Protein AF-A0A4R2CVS0-F1 (afdb_monomer_lite)

pLDDT: mean 87.55, std 14.12, range [41.47, 97.56]

Structure (mmCIF, N/CA/C/O backbone):
data_AF-A0A4R2CVS0-F1
#
_entry.id   AF-A0A4R2CVS0-F1
#
loop_
_atom_site.group_PDB
_atom_site.id
_atom_site.type_symbol
_atom_site.label_atom_id
_atom_site.label_alt_id
_atom_site.label_comp_id
_atom_site.label_asym_id
_atom_site.label_entity_id
_atom_site.label_seq_id
_atom_site.pdbx_PDB_ins_code
_atom_site.Cartn_x
_atom_site.Cartn_y
_atom_site.Cartn_z
_atom_site.occupancy
_atom_site.B_iso_or_equiv
_atom_site.auth_seq_id
_atom_site.auth_comp_id
_atom_site.auth_asym_id
_atom_site.auth_atom_id
_atom_site.pdbx_PDB_model_num
ATOM 1 N N . MET A 1 1 ? 14.138 -1.017 -18.845 1.00 57.66 1 MET A N 1
ATOM 2 C CA . MET A 1 1 ? 12.852 -0.292 -18.892 1.00 57.66 1 MET A CA 1
ATOM 3 C C . MET A 1 1 ? 13.148 1.171 -19.142 1.00 57.66 1 MET A C 1
ATOM 5 O O . MET A 1 1 ? 14.097 1.671 -18.562 1.00 57.66 1 MET A O 1
ATOM 9 N N . ASP A 1 2 ? 12.375 1.812 -20.011 1.00 79.81 2 ASP A N 1
ATOM 10 C CA . ASP A 1 2 ? 12.323 3.274 -20.127 1.00 79.81 2 ASP A CA 1
ATOM 11 C C . ASP A 1 2 ? 11.803 3.861 -18.799 1.00 79.81 2 ASP A C 1
ATOM 13 O O . ASP A 1 2 ? 10.844 3.312 -18.245 1.00 79.81 2 ASP A O 1
ATOM 17 N N . ASP A 1 3 ? 12.430 4.914 -18.266 1.00 76.62 3 ASP A N 1
ATOM 18 C CA . ASP A 1 3 ? 12.113 5.477 -16.940 1.00 76.62 3 ASP A CA 1
ATOM 19 C C . ASP A 1 3 ? 10.627 5.857 -16.832 1.00 76.62 3 ASP A C 1
ATOM 21 O O . ASP A 1 3 ? 9.984 5.600 -15.814 1.00 76.62 3 ASP A O 1
ATOM 25 N N . SER A 1 4 ? 10.031 6.339 -17.927 1.00 82.00 4 SER A N 1
ATOM 26 C CA . SER A 1 4 ? 8.599 6.648 -17.998 1.00 82.00 4 SER A CA 1
ATOM 27 C C . SER A 1 4 ? 7.696 5.414 -17.862 1.00 82.00 4 SER A C 1
ATOM 29 O O . SER A 1 4 ? 6.598 5.502 -17.313 1.00 82.00 4 SER A O 1
ATOM 31 N N . ARG A 1 5 ? 8.141 4.234 -18.322 1.00 84.56 5 ARG A N 1
ATOM 32 C CA . ARG A 1 5 ? 7.394 2.974 -18.142 1.00 84.56 5 ARG A CA 1
ATOM 33 C C . ARG A 1 5 ? 7.457 2.494 -16.694 1.00 84.56 5 ARG A C 1
ATOM 35 O O . ARG A 1 5 ? 6.465 1.967 -16.192 1.00 84.56 5 ARG A O 1
ATOM 42 N N . LEU A 1 6 ? 8.603 2.669 -16.032 1.00 83.88 6 LEU A N 1
ATOM 43 C CA . LEU A 1 6 ? 8.763 2.322 -14.621 1.00 83.88 6 LEU A CA 1
ATOM 44 C C . LEU A 1 6 ? 7.926 3.240 -13.726 1.00 83.88 6 LEU A C 1
ATOM 46 O O . LEU A 1 6 ? 7.263 2.753 -12.813 1.00 83.88 6 LEU A O 1
ATOM 50 N N . GLU A 1 7 ? 7.926 4.543 -14.007 1.00 87.94 7 GLU A N 1
ATOM 51 C CA . GLU A 1 7 ? 7.107 5.526 -13.297 1.00 87.94 7 GLU A CA 1
ATOM 52 C C . GLU A 1 7 ? 5.613 5.203 -13.426 1.00 87.94 7 GLU A C 1
ATOM 54 O O . GLU A 1 7 ? 4.921 5.109 -12.412 1.00 87.94 7 GLU A O 1
ATOM 59 N N . GLY A 1 8 ? 5.133 4.926 -14.645 1.00 92.06 8 GLY A N 1
ATOM 60 C CA . GLY A 1 8 ? 3.743 4.522 -14.874 1.00 92.06 8 GLY A CA 1
ATOM 61 C C . GLY A 1 8 ? 3.355 3.270 -14.082 1.00 92.06 8 GLY A C 1
ATOM 62 O O . GLY A 1 8 ? 2.368 3.280 -13.349 1.00 92.06 8 GLY A O 1
ATOM 63 N N . TRP A 1 9 ? 4.183 2.222 -14.137 1.00 91.56 9 TRP A N 1
ATOM 64 C CA . TRP A 1 9 ? 3.965 1.008 -13.345 1.00 91.56 9 TRP A CA 1
ATOM 65 C C . TRP A 1 9 ? 3.956 1.287 -11.834 1.00 91.56 9 TRP A C 1
ATOM 67 O O . TRP A 1 9 ? 3.116 0.750 -11.109 1.00 91.56 9 TRP A O 1
ATOM 77 N N . ALA A 1 10 ? 4.868 2.132 -11.347 1.00 91.62 10 ALA A N 1
ATOM 78 C CA . ALA A 1 10 ? 4.958 2.473 -9.932 1.00 91.62 10 ALA A CA 1
ATOM 79 C C . ALA 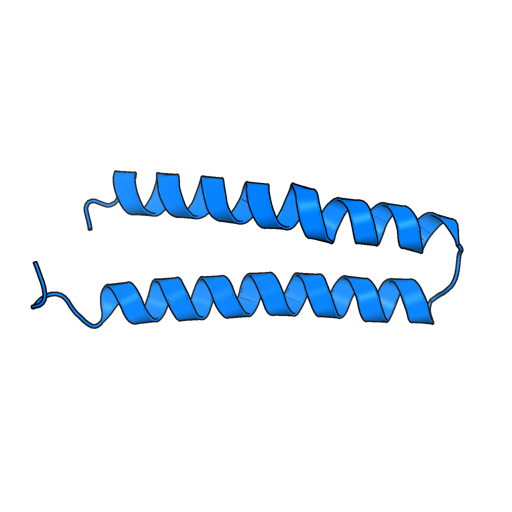A 1 10 ? 3.712 3.236 -9.458 1.00 91.62 10 ALA A C 1
ATOM 81 O O . ALA A 1 10 ? 3.188 2.940 -8.381 1.00 91.62 10 ALA A O 1
ATOM 82 N N . CYS A 1 11 ? 3.206 4.168 -10.271 1.00 94.88 11 CYS A N 1
ATOM 83 C CA . CYS A 1 11 ? 1.952 4.876 -10.026 1.00 94.88 11 CYS A CA 1
ATOM 84 C C . CYS A 1 11 ? 0.760 3.913 -9.972 1.00 94.88 11 CYS A C 1
ATOM 86 O O . CYS A 1 11 ? 0.004 3.938 -8.996 1.00 94.88 11 CYS A O 1
ATOM 88 N N . ASP A 1 12 ? 0.633 3.023 -10.958 1.00 95.69 12 ASP A N 1
ATOM 89 C CA . ASP A 1 12 ? -0.443 2.028 -11.005 1.00 95.69 12 ASP A CA 1
ATOM 90 C C . ASP A 1 12 ? -0.405 1.107 -9.777 1.00 95.69 12 ASP A C 1
ATOM 92 O O . ASP A 1 12 ? -1.431 0.871 -9.128 1.00 95.69 12 ASP A O 1
ATOM 96 N N . LYS A 1 13 ? 0.788 0.637 -9.385 1.00 95.75 13 LYS A N 1
ATOM 97 C CA . LYS A 1 13 ? 0.962 -0.189 -8.183 1.00 95.75 13 LYS A CA 1
ATOM 98 C C . LYS A 1 13 ? 0.642 0.553 -6.898 1.00 95.75 13 LYS A C 1
ATOM 100 O O . LYS A 1 13 ? -0.036 -0.002 -6.029 1.00 95.75 13 LYS A O 1
ATOM 105 N N . ALA A 1 14 ? 1.090 1.796 -6.761 1.00 95.44 14 ALA A N 1
ATOM 106 C CA . ALA A 1 14 ? 0.759 2.615 -5.603 1.00 95.44 14 ALA A CA 1
ATOM 107 C C . ALA A 1 14 ? -0.761 2.811 -5.486 1.00 95.44 14 ALA A C 1
ATOM 109 O O . ALA A 1 14 ? -1.322 2.655 -4.397 1.00 95.44 14 ALA A O 1
ATOM 110 N N . GLN A 1 15 ? -1.440 3.072 -6.607 1.00 96.69 15 GLN A N 1
ATOM 111 C CA . GLN A 1 15 ? -2.891 3.212 -6.650 1.00 96.69 15 GLN A CA 1
ATOM 112 C C . GLN A 1 15 ? -3.600 1.905 -6.269 1.00 96.69 15 GLN A C 1
ATOM 114 O O . GLN A 1 15 ? -4.505 1.932 -5.436 1.00 96.69 15 GLN A O 1
ATOM 119 N N . GLU A 1 16 ? -3.171 0.756 -6.798 1.00 96.75 16 GLU A N 1
ATOM 120 C CA . GLU A 1 16 ? -3.716 -0.560 -6.430 1.00 96.75 16 GLU A CA 1
ATOM 121 C C . GLU A 1 16 ? -3.629 -0.801 -4.910 1.00 96.75 16 GLU A C 1
ATOM 123 O O . GLU A 1 16 ? -4.621 -1.167 -4.268 1.00 96.75 16 GLU A O 1
ATOM 128 N N . ILE A 1 17 ? -2.458 -0.548 -4.312 1.00 96.75 17 ILE A N 1
ATOM 129 C CA . ILE A 1 17 ? -2.226 -0.727 -2.871 1.00 96.75 17 ILE A CA 1
ATOM 130 C C . ILE A 1 17 ? -3.098 0.233 -2.056 1.00 96.75 17 ILE A C 1
ATOM 132 O O . ILE A 1 17 ? -3.695 -0.185 -1.062 1.00 96.75 17 ILE A O 1
ATOM 136 N N . MET A 1 18 ? -3.218 1.498 -2.468 1.00 94.81 18 MET A N 1
ATOM 137 C CA . MET A 1 18 ? -4.077 2.476 -1.789 1.00 94.81 18 MET A CA 1
ATOM 138 C C . MET A 1 18 ? -5.551 2.080 -1.839 1.00 94.81 18 MET A C 1
ATOM 140 O O . MET A 1 18 ? -6.237 2.109 -0.814 1.00 94.81 18 MET A O 1
ATOM 144 N N . LEU A 1 19 ? -6.034 1.651 -3.005 1.00 96.06 19 LEU A N 1
ATOM 145 C CA . LEU A 1 19 ? -7.425 1.246 -3.182 1.00 96.06 19 LEU A CA 1
ATOM 146 C C . LEU A 1 19 ? -7.760 -0.040 -2.408 1.00 96.06 19 LEU A C 1
ATOM 148 O O . LEU A 1 19 ? -8.873 -0.189 -1.905 1.00 96.06 19 LEU A O 1
ATOM 152 N N . ARG A 1 20 ? -6.815 -0.976 -2.276 1.00 95.31 20 ARG A N 1
ATOM 153 C CA . ARG A 1 20 ? -7.065 -2.239 -1.569 1.00 95.31 20 ARG A CA 1
ATOM 154 C C . ARG A 1 20 ? -6.771 -2.149 -0.077 1.00 95.31 20 ARG A C 1
ATOM 156 O O . ARG A 1 20 ? -7.651 -2.405 0.744 1.00 95.31 20 ARG A O 1
ATOM 163 N N . GLU A 1 21 ? -5.542 -1.804 0.282 1.00 96.69 21 GLU A N 1
ATOM 164 C CA . GLU A 1 21 ? -5.076 -1.834 1.669 1.00 96.69 21 GLU A CA 1
ATOM 165 C C . GLU A 1 21 ? -5.398 -0.530 2.406 1.00 96.69 21 GLU A C 1
ATOM 167 O O . GLU A 1 21 ? -5.804 -0.572 3.568 1.00 96.69 21 GLU A O 1
ATOM 172 N N . GLY A 1 22 ? -5.343 0.618 1.722 1.00 93.75 22 GLY A N 1
ATOM 173 C CA . GLY A 1 22 ? -5.725 1.911 2.303 1.00 93.75 22 GLY A CA 1
ATOM 174 C C . GLY A 1 22 ? -7.193 1.945 2.743 1.00 93.75 22 GLY A C 1
ATOM 175 O O . GLY A 1 22 ? -7.498 2.312 3.878 1.00 93.75 22 GLY A O 1
ATOM 176 N N . PHE A 1 23 ? -8.120 1.454 1.912 1.00 94.62 23 PHE A N 1
ATOM 177 C CA . PHE A 1 23 ? -9.533 1.339 2.306 1.00 94.62 23 PHE A CA 1
ATOM 178 C C . PHE A 1 23 ? -9.767 0.354 3.453 1.00 94.62 23 PHE A C 1
ATOM 180 O O . PHE A 1 23 ? -10.666 0.565 4.271 1.00 94.62 23 PHE A O 1
ATOM 187 N N . ARG A 1 24 ? -8.998 -0.739 3.527 1.00 94.38 24 ARG A N 1
ATOM 188 C CA . ARG A 1 24 ? -9.062 -1.660 4.672 1.00 94.38 24 ARG A CA 1
ATOM 189 C C . ARG A 1 24 ? -8.612 -0.964 5.948 1.00 94.38 24 ARG A C 1
ATOM 191 O O . ARG A 1 24 ? -9.304 -1.095 6.951 1.00 94.38 24 ARG A O 1
ATOM 198 N N . LEU A 1 25 ? -7.529 -0.189 5.890 1.00 94.25 25 LEU A N 1
ATOM 199 C CA . LEU A 1 25 ? -7.009 0.548 7.039 1.00 94.25 25 LEU A CA 1
ATOM 200 C C . LEU A 1 25 ? -7.995 1.613 7.532 1.00 94.25 25 LEU A C 1
ATOM 202 O O . LEU A 1 25 ? -8.261 1.708 8.726 1.00 94.25 25 LEU A O 1
ATOM 206 N N . ILE A 1 26 ? -8.612 2.368 6.619 1.00 94.44 26 ILE A N 1
ATOM 207 C CA . ILE A 1 26 ? -9.666 3.333 6.976 1.00 94.44 26 ILE A CA 1
ATOM 208 C C . ILE A 1 26 ? -10.841 2.620 7.657 1.00 94.44 26 ILE A C 1
ATOM 210 O O . ILE A 1 26 ? -11.408 3.124 8.626 1.00 94.44 26 ILE A O 1
ATOM 214 N N . ARG A 1 27 ? -11.217 1.431 7.173 1.00 93.06 27 ARG A N 1
ATOM 215 C CA . ARG A 1 27 ? -12.301 0.643 7.768 1.00 93.06 27 ARG A CA 1
ATOM 216 C C . ARG A 1 27 ? -11.936 0.109 9.154 1.00 93.06 27 ARG A C 1
ATOM 218 O O . ARG A 1 27 ? -12.786 0.184 10.033 1.00 93.06 27 ARG A O 1
ATOM 225 N N . SER A 1 28 ? -10.714 -0.382 9.365 1.00 92.88 28 SER A N 1
ATOM 226 C CA . SER A 1 28 ? -10.275 -0.858 10.685 1.00 92.88 28 SER A CA 1
ATOM 227 C C . SER A 1 28 ? -10.126 0.284 11.688 1.00 92.88 28 SER A C 1
ATOM 229 O O . SER A 1 28 ? -10.477 0.127 12.850 1.00 92.88 28 SER A O 1
ATOM 231 N N . ALA A 1 29 ? -9.749 1.487 11.250 1.00 92.19 29 ALA A N 1
ATOM 232 C CA . ALA A 1 29 ? -9.754 2.659 12.124 1.00 92.19 29 ALA A CA 1
ATOM 233 C C . ALA A 1 29 ? -11.151 2.969 12.704 1.00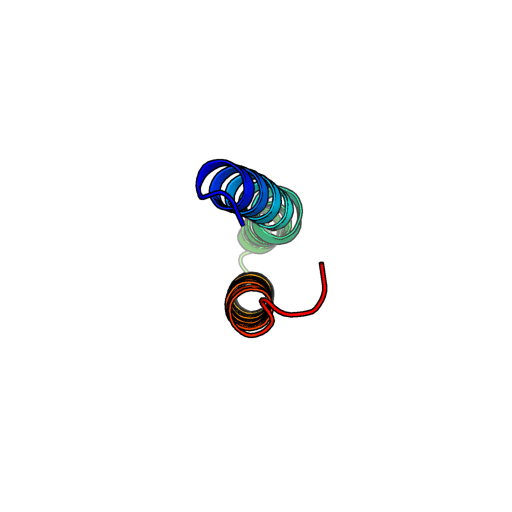 92.19 29 ALA A C 1
ATOM 235 O O . ALA A 1 29 ? -11.257 3.466 13.823 1.00 92.19 29 ALA A O 1
ATOM 236 N N . ARG A 1 30 ? -12.234 2.629 11.986 1.00 92.50 30 ARG A N 1
ATOM 237 C CA . ARG A 1 30 ? -13.615 2.831 12.463 1.00 92.50 30 ARG A CA 1
ATOM 238 C C . ARG A 1 30 ? -14.041 1.857 13.560 1.00 92.50 30 ARG A C 1
ATOM 240 O O . ARG A 1 30 ? -14.988 2.173 14.272 1.00 92.50 30 ARG A O 1
ATOM 247 N N . SER A 1 31 ? -13.399 0.694 13.684 1.00 89.62 31 SER A N 1
ATOM 248 C CA . SER A 1 31 ? -13.692 -0.241 14.778 1.00 89.62 31 SER A CA 1
ATOM 249 C C . SER A 1 31 ? -13.068 0.211 16.101 1.00 89.62 31 SER A C 1
ATOM 251 O O . SER A 1 31 ? -13.499 -0.228 17.163 1.00 89.62 31 SER A O 1
ATOM 253 N N . GLY A 1 32 ? -12.054 1.087 16.049 1.00 83.69 32 GLY A N 1
ATOM 254 C CA . GLY A 1 32 ? -11.303 1.542 17.220 1.00 83.69 32 GLY A CA 1
ATOM 255 C C . GLY A 1 32 ? -10.380 0.475 17.822 1.00 83.69 32 GLY A C 1
ATOM 256 O O . GLY A 1 32 ? -9.762 0.715 18.858 1.00 83.69 32 GLY A O 1
ATOM 257 N N . SER A 1 33 ? -10.260 -0.700 17.194 1.00 93.56 33 SER A N 1
ATOM 258 C CA . SER A 1 33 ? -9.386 -1.776 17.660 1.00 93.56 33 SER A CA 1
ATOM 259 C C . SER A 1 33 ? -7.943 -1.533 17.222 1.00 93.56 33 SER A C 1
ATOM 261 O O . SER A 1 33 ? -7.595 -1.665 16.048 1.00 93.56 33 SER A O 1
ATOM 263 N N . ASN A 1 34 ? -7.062 -1.239 18.181 1.00 94.38 34 ASN A N 1
ATOM 264 C CA . ASN A 1 34 ? -5.627 -1.085 17.916 1.00 94.38 34 ASN A CA 1
ATOM 265 C C . ASN A 1 34 ? -5.001 -2.343 17.297 1.00 94.38 34 ASN A C 1
ATOM 267 O O . ASN A 1 34 ? -4.077 -2.235 16.490 1.00 94.38 34 ASN A O 1
ATOM 271 N N . THR A 1 35 ? -5.508 -3.528 17.647 1.00 95.62 35 THR A N 1
ATOM 272 C CA . THR A 1 35 ? -5.061 -4.793 17.053 1.00 95.62 35 THR A CA 1
ATOM 273 C C . THR A 1 35 ? -5.400 -4.838 15.566 1.00 95.62 35 THR A C 1
ATOM 275 O O . THR A 1 35 ? -4.505 -5.053 14.752 1.00 95.62 35 THR A O 1
ATOM 278 N N . GLU A 1 36 ? -6.644 -4.533 15.189 1.00 95.06 36 GLU A N 1
ATOM 279 C CA . GLU A 1 36 ? -7.069 -4.544 13.782 1.00 95.06 36 GLU A CA 1
ATOM 280 C C . GLU A 1 36 ? -6.354 -3.470 12.954 1.00 95.06 36 GLU A C 1
ATOM 282 O O . GLU A 1 36 ? -5.956 -3.717 11.811 1.00 95.06 36 GLU A O 1
ATOM 287 N N . ILE A 1 37 ? -6.142 -2.282 13.528 1.00 95.62 37 ILE A N 1
ATOM 288 C CA . ILE A 1 37 ? -5.375 -1.206 12.886 1.00 95.62 37 ILE A CA 1
ATOM 289 C C . ILE A 1 37 ? -3.942 -1.677 12.621 1.00 95.62 37 ILE A C 1
ATOM 291 O O . ILE A 1 37 ? -3.437 -1.522 11.505 1.00 95.62 37 ILE A O 1
ATOM 295 N N . ARG A 1 38 ? -3.291 -2.294 13.615 1.00 96.50 38 ARG A N 1
ATOM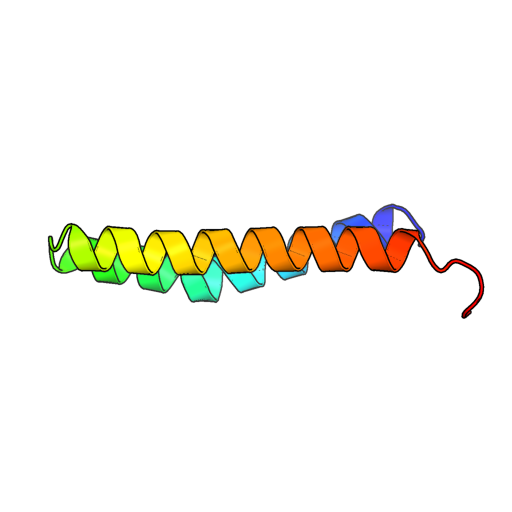 296 C CA . ARG A 1 38 ? -1.921 -2.805 13.494 1.00 96.50 38 ARG A CA 1
ATOM 297 C C . ARG A 1 38 ? -1.813 -3.906 12.444 1.00 96.50 38 ARG A C 1
ATOM 299 O O . ARG A 1 38 ? -0.910 -3.857 11.612 1.00 96.50 38 ARG A O 1
ATOM 306 N N . GLU A 1 39 ? -2.716 -4.878 12.467 1.00 96.19 39 GLU A N 1
ATOM 307 C CA . GLU A 1 39 ? -2.743 -5.975 11.495 1.00 96.19 39 GLU A CA 1
ATOM 308 C C . GLU A 1 39 ? -2.948 -5.454 10.073 1.00 96.19 39 GLU A C 1
ATOM 310 O O . GLU A 1 39 ? -2.205 -5.816 9.160 1.00 96.19 39 GLU A O 1
ATOM 315 N N . THR A 1 40 ? -3.893 -4.532 9.892 1.00 96.00 40 THR A N 1
ATOM 316 C CA . THR A 1 40 ? -4.180 -3.961 8.572 1.00 96.00 40 THR A CA 1
ATOM 317 C C . THR A 1 40 ? -3.019 -3.109 8.057 1.00 96.00 40 THR A C 1
ATOM 319 O O . THR A 1 40 ? -2.648 -3.198 6.887 1.00 96.00 40 THR A O 1
ATOM 322 N N . THR A 1 41 ? -2.380 -2.336 8.939 1.00 95.69 41 THR A N 1
ATOM 323 C CA . THR A 1 41 ? -1.169 -1.567 8.610 1.00 95.69 41 THR A CA 1
ATOM 324 C C . THR A 1 41 ? -0.028 -2.492 8.186 1.00 95.69 41 THR A C 1
ATOM 326 O O . THR A 1 41 ? 0.679 -2.209 7.220 1.00 95.69 41 THR A O 1
ATOM 329 N N . LEU A 1 42 ? 0.136 -3.632 8.864 1.00 97.56 42 LEU A N 1
ATOM 330 C CA . LEU A 1 42 ? 1.159 -4.616 8.520 1.00 97.56 42 LEU A CA 1
ATOM 331 C C . LEU A 1 42 ? 0.924 -5.232 7.133 1.00 97.56 42 LEU A C 1
ATOM 333 O O . LEU A 1 42 ? 1.885 -5.439 6.392 1.00 97.56 42 LEU A O 1
ATOM 337 N N . LEU A 1 43 ? -0.330 -5.507 6.761 1.00 96.31 43 LEU A N 1
ATOM 338 C CA . LEU A 1 43 ? -0.672 -5.987 5.417 1.00 96.31 43 LEU A CA 1
ATOM 339 C C . LEU A 1 43 ? -0.307 -4.960 4.340 1.00 96.31 43 LEU A C 1
ATOM 341 O O . LEU A 1 43 ? 0.329 -5.316 3.348 1.00 96.31 43 LEU A O 1
ATOM 345 N N . MET A 1 44 ? -0.631 -3.687 4.571 1.00 96.81 44 MET A N 1
ATOM 346 C CA . MET A 1 44 ? -0.254 -2.596 3.673 1.00 96.81 44 MET A CA 1
ATOM 347 C C . MET A 1 44 ? 1.269 -2.481 3.522 1.00 96.81 44 MET A C 1
ATOM 349 O O . MET A 1 44 ? 1.778 -2.441 2.402 1.00 96.81 44 MET A O 1
ATOM 353 N N . ALA A 1 45 ? 2.011 -2.505 4.633 1.00 97.25 45 ALA A N 1
ATOM 354 C CA . ALA A 1 45 ? 3.472 -2.450 4.615 1.00 97.25 45 ALA A CA 1
ATOM 355 C C . ALA A 1 45 ? 4.092 -3.630 3.843 1.00 97.25 45 ALA A C 1
ATOM 357 O O . ALA A 1 45 ? 5.042 -3.444 3.083 1.00 97.25 45 ALA A O 1
ATOM 358 N N . ARG A 1 46 ? 3.530 -4.839 3.982 1.00 97.50 46 ARG A N 1
ATOM 359 C CA . ARG A 1 46 ? 3.963 -6.023 3.221 1.00 97.50 46 ARG A CA 1
ATOM 360 C C . ARG A 1 46 ? 3.719 -5.872 1.722 1.00 97.50 46 ARG A C 1
ATOM 362 O O . ARG A 1 46 ? 4.590 -6.245 0.945 1.00 97.50 46 ARG A O 1
ATOM 369 N N . ALA A 1 47 ? 2.579 -5.315 1.314 1.00 96.69 47 ALA A N 1
ATOM 370 C CA . ALA A 1 47 ? 2.281 -5.076 -0.099 1.00 96.69 47 ALA A CA 1
ATOM 371 C C . ALA A 1 47 ? 3.266 -4.076 -0.733 1.00 96.69 47 ALA A C 1
ATOM 373 O O . ALA A 1 47 ? 3.752 -4.300 -1.844 1.00 96.69 47 ALA A O 1
ATOM 374 N N . ILE A 1 48 ? 3.621 -3.017 0.004 1.00 95.50 48 ILE A N 1
ATOM 375 C CA . ILE A 1 48 ? 4.646 -2.052 -0.415 1.00 95.50 48 ILE A CA 1
ATOM 376 C C . ILE A 1 48 ? 6.006 -2.747 -0.544 1.00 95.50 48 ILE A C 1
ATOM 378 O O . ILE A 1 48 ? 6.644 -2.660 -1.590 1.00 95.50 48 ILE A O 1
ATOM 382 N N . ALA A 1 49 ? 6.431 -3.486 0.485 1.00 96.75 49 ALA A N 1
ATOM 383 C CA . ALA A 1 49 ? 7.710 -4.192 0.472 1.00 96.75 49 ALA A CA 1
ATOM 384 C C . ALA A 1 49 ? 7.809 -5.205 -0.682 1.00 96.75 49 ALA A C 1
ATOM 386 O O . ALA A 1 49 ? 8.832 -5.260 -1.359 1.00 96.75 49 ALA A O 1
ATOM 387 N N . ALA A 1 50 ? 6.742 -5.964 -0.948 1.00 95.25 50 ALA A N 1
ATOM 388 C CA . ALA A 1 50 ? 6.687 -6.898 -2.070 1.00 95.25 50 ALA A CA 1
ATOM 389 C C . ALA A 1 50 ? 6.848 -6.183 -3.422 1.00 95.25 50 ALA A C 1
ATOM 391 O O . ALA A 1 50 ? 7.625 -6.639 -4.257 1.00 95.25 50 ALA A O 1
ATOM 392 N N . SER A 1 51 ? 6.191 -5.033 -3.599 1.00 94.12 51 SER A N 1
ATOM 393 C CA . SER A 1 51 ? 6.290 -4.236 -4.831 1.00 94.12 51 SER A CA 1
ATOM 394 C C . SER A 1 51 ? 7.702 -3.675 -5.036 1.00 94.12 51 SER A C 1
ATOM 396 O O . SER A 1 51 ? 8.219 -3.678 -6.148 1.00 94.12 51 SER A O 1
ATOM 398 N N . LEU A 1 52 ? 8.383 -3.260 -3.962 1.00 92.56 52 LEU A N 1
ATOM 399 C CA . LEU A 1 52 ? 9.786 -2.833 -4.033 1.00 92.56 52 LEU A CA 1
ATOM 400 C C . LEU A 1 52 ? 10.722 -3.985 -4.425 1.00 92.56 52 LEU A C 1
ATOM 402 O O . LEU A 1 52 ? 11.647 -3.792 -5.215 1.00 92.56 52 LEU A O 1
ATOM 406 N N . VAL A 1 53 ? 10.484 -5.190 -3.899 1.00 93.38 53 VAL A N 1
ATOM 407 C CA . VAL A 1 53 ? 11.256 -6.382 -4.276 1.00 93.38 53 VAL A CA 1
ATOM 408 C C . VAL A 1 53 ? 11.037 -6.721 -5.750 1.00 93.38 53 VAL A C 1
ATOM 410 O O . VAL A 1 53 ? 12.023 -6.933 -6.457 1.00 93.38 53 VAL A O 1
ATOM 413 N N . GLU A 1 54 ? 9.789 -6.711 -6.222 1.00 89.69 54 GLU A N 1
ATOM 414 C CA . GLU A 1 54 ? 9.428 -6.923 -7.630 1.00 89.69 54 GLU A CA 1
ATOM 415 C C . GLU A 1 54 ? 10.149 -5.923 -8.545 1.00 89.69 54 GLU A C 1
ATOM 417 O O . GLU A 1 54 ? 10.849 -6.331 -9.476 1.00 89.69 54 GLU A O 1
ATOM 422 N N . ALA A 1 55 ? 10.094 -4.630 -8.209 1.00 87.00 55 ALA A N 1
ATOM 423 C CA . ALA A 1 55 ? 10.815 -3.588 -8.932 1.00 87.00 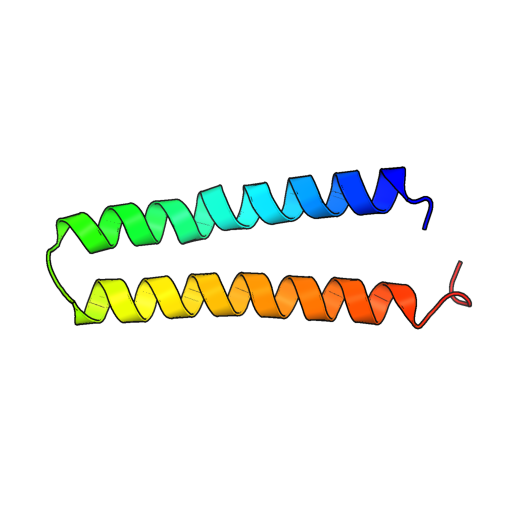55 ALA A CA 1
ATOM 424 C C . ALA A 1 55 ? 12.326 -3.866 -8.966 1.00 87.00 55 ALA A C 1
ATOM 426 O O . ALA A 1 55 ? 12.953 -3.814 -10.024 1.00 87.00 55 ALA A O 1
ATOM 427 N N . SER A 1 56 ? 12.922 -4.230 -7.825 1.00 85.06 56 SER A N 1
ATOM 428 C CA . SER A 1 56 ? 14.358 -4.529 -7.731 1.00 85.06 56 SER A CA 1
ATOM 429 C C . SER A 1 56 ? 14.784 -5.776 -8.522 1.00 85.06 56 SER A C 1
ATOM 431 O O . SER A 1 56 ? 15.947 -5.897 -8.913 1.00 85.06 56 SER A O 1
ATOM 433 N N . ALA A 1 57 ? 13.873 -6.733 -8.722 1.00 82.12 57 ALA A N 1
ATOM 434 C CA . ALA A 1 57 ? 14.125 -7.952 -9.483 1.00 82.12 57 ALA A CA 1
ATOM 435 C C . ALA A 1 57 ? 14.037 -7.689 -10.991 1.00 82.12 57 ALA A C 1
ATOM 437 O O . ALA A 1 57 ? 14.903 -8.147 -11.735 1.00 82.12 57 ALA A O 1
ATOM 438 N N . ALA A 1 58 ? 13.066 -6.879 -11.426 1.00 73.00 58 ALA A N 1
ATOM 439 C CA . ALA A 1 58 ? 12.931 -6.450 -12.818 1.00 73.00 58 ALA A CA 1
ATOM 440 C C . ALA A 1 58 ? 14.176 -5.696 -13.327 1.00 73.00 58 ALA A C 1
ATOM 442 O O . ALA A 1 58 ? 14.566 -5.848 -14.480 1.00 73.00 58 ALA A O 1
ATOM 443 N N . HIS A 1 59 ? 14.861 -4.951 -12.452 1.00 66.12 59 HIS A N 1
ATOM 444 C CA . HIS A 1 59 ? 16.109 -4.254 -12.790 1.00 66.12 59 HIS A CA 1
ATOM 445 C C . HIS A 1 59 ? 17.330 -5.177 -12.931 1.00 66.12 59 HIS A C 1
ATOM 447 O O . HIS A 1 59 ? 18.330 -4.777 -13.522 1.00 66.12 59 HIS A O 1
ATOM 453 N N . ARG A 1 60 ? 17.287 -6.401 -12.388 1.00 60.91 60 ARG A N 1
ATOM 454 C CA . ARG A 1 60 ? 18.432 -7.329 -12.392 1.00 60.91 60 ARG A CA 1
ATOM 455 C C . ARG A 1 60 ? 18.498 -8.246 -13.609 1.00 60.91 60 ARG A C 1
ATOM 457 O O . ARG A 1 60 ? 19.529 -8.885 -13.790 1.00 60.91 60 ARG A O 1
ATOM 464 N N . ASN A 1 61 ? 17.456 -8.305 -14.440 1.00 51.34 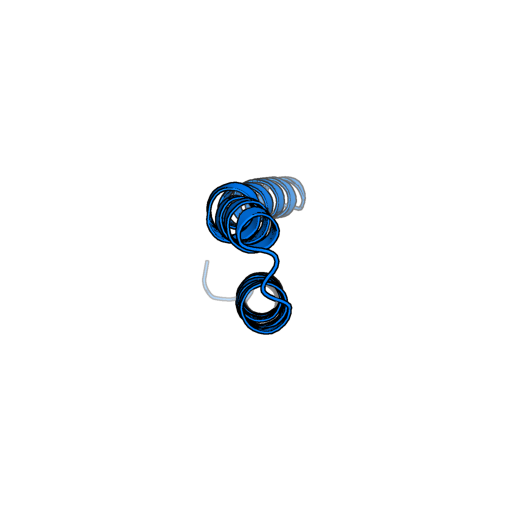61 ASN A N 1
ATOM 465 C CA . ASN A 1 61 ? 17.434 -9.181 -15.611 1.00 51.34 61 ASN A CA 1
ATOM 466 C C . ASN A 1 61 ? 17.225 -8.406 -16.929 1.00 51.34 61 ASN A C 1
ATOM 468 O 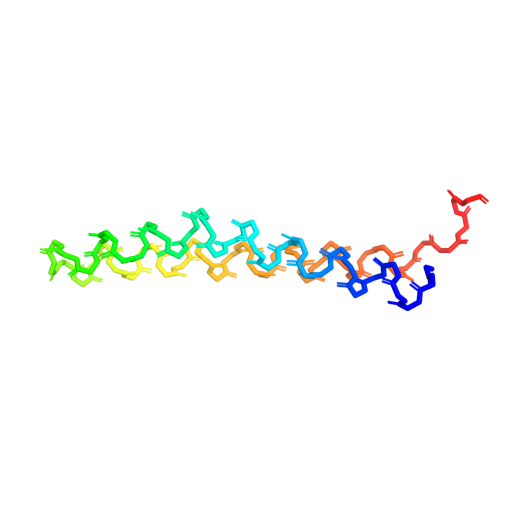O . ASN A 1 61 ? 16.137 -8.445 -17.496 1.00 51.34 61 ASN A O 1
ATOM 472 N N . PRO A 1 62 ? 18.254 -7.704 -17.439 1.00 52.75 62 PRO A N 1
ATOM 473 C CA . PRO A 1 62 ? 18.193 -7.023 -18.734 1.00 52.75 62 PRO A CA 1
ATOM 474 C C . PRO A 1 62 ? 18.354 -7.958 -19.953 1.00 52.75 62 PRO A C 1
ATOM 476 O O . PRO A 1 62 ? 18.383 -7.467 -21.073 1.00 52.75 62 PRO A O 1
ATOM 479 N N . ALA A 1 63 ? 18.485 -9.280 -19.770 1.00 47.53 63 ALA A N 1
ATOM 480 C CA . ALA A 1 63 ? 18.787 -10.246 -20.840 1.00 47.53 63 ALA A CA 1
ATOM 481 C C . ALA A 1 63 ? 17.593 -11.132 -21.265 1.00 47.53 63 ALA A C 1
ATOM 483 O O . ALA A 1 63 ? 17.796 -12.197 -21.842 1.00 47.53 63 ALA A O 1
ATOM 484 N N . ALA A 1 64 ? 16.360 -10.728 -20.948 1.00 47.72 64 ALA A N 1
ATOM 485 C CA . ALA A 1 64 ? 15.140 -11.479 -21.266 1.00 47.72 64 ALA A CA 1
ATOM 486 C C . ALA A 1 64 ? 14.115 -10.669 -22.089 1.00 47.72 64 ALA A C 1
ATOM 488 O O . ALA A 1 64 ? 12.917 -10.934 -21.990 1.00 47.72 64 ALA A O 1
ATOM 489 N N . GLU A 1 65 ? 14.581 -9.692 -22.875 1.00 41.47 65 GLU A N 1
ATOM 490 C CA . GLU A 1 65 ? 13.815 -9.054 -23.963 1.00 41.47 65 GLU A CA 1
ATOM 491 C C . GLU A 1 65 ? 14.381 -9.477 -25.323 1.00 41.47 65 GLU A C 1
ATOM 493 O O . GLU A 1 65 ? 15.627 -9.495 -25.464 1.00 41.47 65 GLU A O 1
#

Foldseek 3Di:
DPVVVVVVVVVVLVVVLCVPLVVQLVVQVVVVDPVSNVVSVVVSVVSVVVVVVVSVVVVVPPPPD

Radius of gyration: 15.21 Å; chains: 1; bounding box: 32×18×42 Å

Secondary structure (DSSP, 8-state):
--HHHHHHHHHHHHHHHIIIIIHHHHHHHTTT-HHHHHHHHHHHHHHHHHHHHHHHHHTT-TT--

Sequence (65 aa):
MDDSRLEGWACDKAQEIMLREGFRLIRSARSGSNTEIRETTLLMARAIAASLVEASAAHRNPAAE

Organism: Shinella granuli (NCBI:txid323621)